Protein AF-A0A925FIH8-F1 (afdb_monomer_lite)

Secondary structure (DSSP, 8-state):
--EEE-TTS-EEEE--SSSS-EEEEE-TTS-EEEEEE-S-SS----EEEEEE-TTSSEEEEEE----STT--PPPEEEEEE--TTSS--

Radius of gyration: 13.53 Å; chains: 1; bounding box: 42×22×32 Å

Structure (mmCIF, N/CA/C/O backbone):
data_AF-A0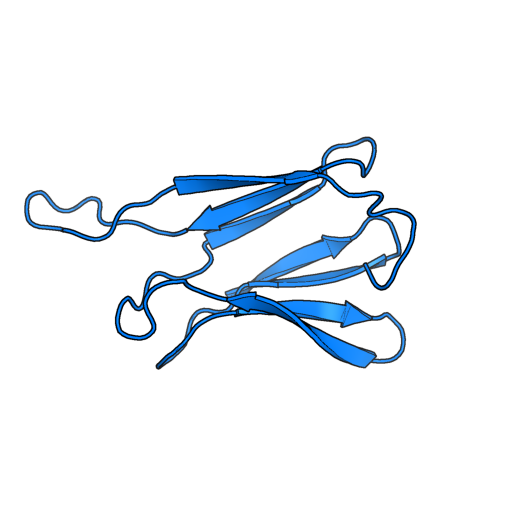A925FIH8-F1
#
_entry.id   AF-A0A925FIH8-F1
#
loop_
_atom_site.group_PDB
_atom_site.id
_atom_site.type_symbol
_atom_site.label_atom_id
_atom_site.label_alt_id
_atom_site.label_comp_id
_atom_site.label_asym_id
_atom_site.label_entity_id
_atom_site.label_seq_id
_atom_site.pdbx_PDB_ins_code
_atom_site.Cartn_x
_atom_site.Cartn_y
_atom_site.Cartn_z
_atom_site.occupancy
_atom_site.B_iso_or_equiv
_atom_site.auth_seq_id
_atom_site.auth_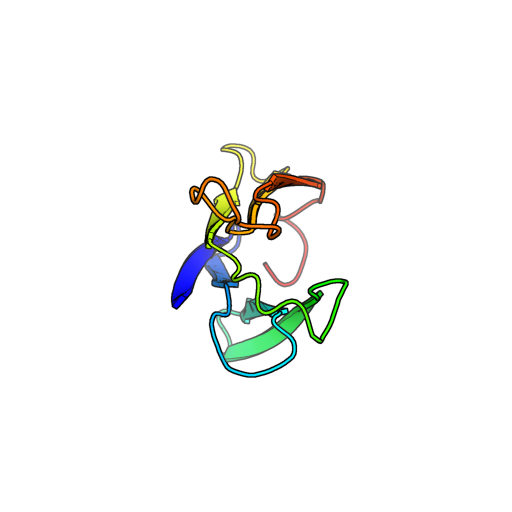comp_id
_atom_site.auth_asym_id
_atom_site.auth_atom_id
_atom_site.pdbx_PDB_model_num
ATOM 1 N N . ASP A 1 1 ? 1.131 -11.189 -1.478 1.00 90.75 1 ASP A N 1
ATOM 2 C CA . ASP A 1 1 ? 2.126 -11.493 -0.442 1.00 90.75 1 ASP A CA 1
ATOM 3 C C . ASP A 1 1 ? 1.705 -10.952 0.926 1.00 90.75 1 ASP A C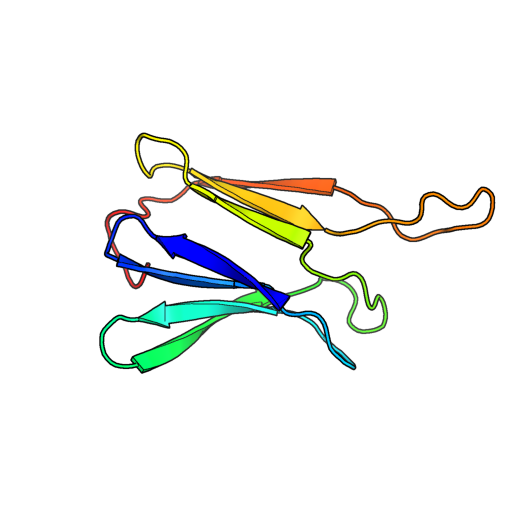 1
ATOM 5 O O . ASP A 1 1 ? 1.245 -11.727 1.762 1.00 90.75 1 ASP A O 1
ATOM 9 N N . ASN A 1 2 ? 1.796 -9.638 1.159 1.00 96.94 2 ASN A N 1
ATOM 10 C CA . ASN A 1 2 ? 1.631 -9.070 2.500 1.00 96.94 2 ASN A CA 1
ATOM 11 C C . ASN A 1 2 ? 0.176 -8.702 2.839 1.00 96.94 2 ASN A C 1
ATOM 13 O O . ASN A 1 2 ? -0.639 -8.431 1.954 1.00 96.94 2 ASN A O 1
ATOM 17 N N . ILE A 1 3 ? -0.129 -8.630 4.139 1.00 97.50 3 ILE A N 1
ATOM 18 C CA . ILE A 1 3 ? -1.437 -8.212 4.659 1.00 97.50 3 ILE A CA 1
ATOM 19 C C . ILE A 1 3 ? -1.302 -7.195 5.796 1.00 97.50 3 ILE A C 1
ATOM 21 O O . ILE A 1 3 ? -0.338 -7.230 6.560 1.00 97.50 3 ILE A O 1
ATOM 25 N N . CYS A 1 4 ? -2.293 -6.316 5.941 1.00 97.56 4 CYS A N 1
ATOM 26 C CA . CYS A 1 4 ? -2.411 -5.378 7.057 1.00 97.56 4 CYS A CA 1
ATOM 27 C C . CYS A 1 4 ? -3.869 -5.290 7.522 1.00 97.56 4 CYS A C 1
ATOM 29 O O . CYS A 1 4 ? -4.776 -5.232 6.697 1.00 97.56 4 CYS A O 1
ATOM 31 N N . VAL A 1 5 ? -4.105 -5.271 8.836 1.00 97.62 5 VAL A N 1
ATOM 32 C CA . VAL A 1 5 ? -5.448 -5.044 9.387 1.00 97.62 5 VAL A CA 1
ATOM 33 C C . VAL A 1 5 ? -5.756 -3.552 9.342 1.00 97.62 5 VAL A C 1
ATOM 35 O O . VAL A 1 5 ? -4.988 -2.731 9.839 1.00 97.62 5 VAL A O 1
ATOM 38 N N . SER A 1 6 ? -6.887 -3.220 8.739 1.00 96.94 6 SER A N 1
ATOM 39 C CA . SER A 1 6 ? -7.413 -1.860 8.658 1.00 96.94 6 SER A CA 1
ATOM 40 C C . SER A 1 6 ? -8.032 -1.387 9.979 1.00 96.94 6 SER A C 1
ATOM 42 O O . SER A 1 6 ? -8.397 -2.225 10.811 1.00 96.94 6 SER A O 1
ATOM 44 N N . PRO A 1 7 ? -8.203 -0.068 10.192 1.00 96.06 7 PRO A N 1
ATOM 45 C CA . PRO A 1 7 ? -8.813 0.466 11.410 1.00 96.06 7 PRO A CA 1
ATOM 46 C C . PRO A 1 7 ? -10.214 -0.092 11.697 1.00 96.06 7 PRO A C 1
ATOM 48 O O . PRO A 1 7 ? -10.607 -0.181 12.861 1.00 96.06 7 PRO A O 1
ATOM 51 N N . ARG A 1 8 ? -10.957 -0.524 10.668 1.00 94.38 8 ARG A N 1
ATOM 52 C CA . ARG A 1 8 ? -12.293 -1.128 10.821 1.00 94.38 8 ARG A CA 1
ATOM 53 C C . ARG A 1 8 ? -12.284 -2.655 10.909 1.00 94.38 8 ARG A C 1
ATOM 55 O O . ARG A 1 8 ? -13.344 -3.271 10.999 1.00 94.38 8 ARG A O 1
ATOM 62 N N . GLY A 1 9 ? -11.111 -3.285 10.884 1.00 95.56 9 GLY A N 1
ATOM 63 C CA . GLY A 1 9 ? -10.960 -4.736 11.003 1.00 95.56 9 GLY A CA 1
ATOM 64 C C . GLY A 1 9 ? -11.111 -5.523 9.696 1.00 95.56 9 GLY A C 1
ATOM 65 O O . GLY A 1 9 ? -11.118 -6.752 9.747 1.00 95.56 9 GLY A O 1
ATOM 66 N N . GLY A 1 10 ? -11.219 -4.854 8.542 1.00 97.31 10 GLY A N 1
ATOM 67 C CA . GLY A 1 10 ? -10.953 -5.460 7.229 1.00 97.31 10 GLY A CA 1
ATOM 68 C C . GLY A 1 10 ? -9.448 -5.628 6.976 1.00 97.31 10 GLY A C 1
ATOM 69 O O . GLY A 1 10 ? -8.630 -5.224 7.806 1.00 97.31 10 GLY A O 1
ATOM 70 N N . LEU A 1 11 ? -9.064 -6.184 5.828 1.00 98.00 11 LEU A N 1
ATOM 71 C CA . LEU A 1 11 ? -7.667 -6.406 5.449 1.00 98.00 11 LEU A CA 1
ATOM 72 C C . LEU A 1 11 ? -7.280 -5.609 4.206 1.00 98.00 11 LEU A C 1
ATOM 74 O O . LEU A 1 11 ? -7.987 -5.618 3.205 1.00 98.00 11 LEU A O 1
ATOM 78 N N . VAL A 1 12 ? -6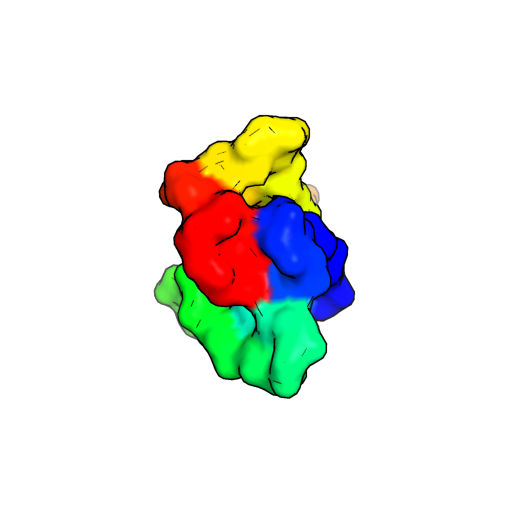.107 -4.992 4.248 1.00 98.12 12 VAL A N 1
ATOM 79 C CA . VAL A 1 12 ? -5.361 -4.583 3.059 1.00 98.12 12 VAL A CA 1
ATOM 80 C C . VAL A 1 12 ? -4.509 -5.764 2.613 1.00 98.12 12 VAL A C 1
ATOM 82 O O . VAL A 1 12 ? -3.770 -6.331 3.417 1.00 98.12 12 VAL A O 1
ATOM 85 N N . LEU A 1 13 ? -4.604 -6.116 1.337 1.00 97.88 13 LEU A N 1
ATOM 86 C CA . LEU A 1 13 ? -3.851 -7.170 0.670 1.00 97.88 13 LEU A CA 1
ATOM 87 C C . LEU A 1 13 ? -2.886 -6.521 -0.324 1.00 97.88 13 LEU A C 1
ATOM 89 O O . LEU A 1 13 ? -3.304 -5.710 -1.150 1.00 97.88 13 LEU A O 1
ATOM 93 N N . CYS A 1 14 ? -1.612 -6.885 -0.247 1.00 96.56 14 CYS A N 1
ATOM 94 C CA . CYS A 1 14 ? -0.567 -6.426 -1.157 1.00 96.56 14 CYS A CA 1
ATOM 95 C C . CYS A 1 14 ? -0.232 -7.564 -2.126 1.00 96.56 14 CYS A C 1
ATOM 97 O O . CYS A 1 14 ? 0.203 -8.631 -1.681 1.00 96.56 14 CYS A O 1
ATOM 99 N N . GLU A 1 15 ? -0.479 -7.386 -3.424 1.00 94.12 15 GLU A N 1
ATOM 100 C CA . GLU A 1 15 ? -0.171 -8.416 -4.420 1.00 94.12 15 GLU A CA 1
ATOM 101 C C . GLU A 1 15 ? 1.314 -8.460 -4.797 1.00 94.12 15 GLU A C 1
ATOM 103 O O . GLU A 1 15 ? 2.007 -7.442 -4.818 1.00 94.12 15 GLU A O 1
ATOM 108 N N . ASP A 1 16 ? 1.752 -9.686 -5.079 1.00 92.06 16 ASP A N 1
ATOM 109 C CA . ASP A 1 16 ? 3.014 -10.040 -5.722 1.00 92.06 16 ASP A CA 1
ATOM 110 C C . ASP A 1 16 ? 2.709 -11.259 -6.603 1.00 92.06 16 ASP A C 1
ATOM 112 O O . ASP A 1 16 ? 2.425 -12.354 -6.107 1.00 92.06 16 ASP A O 1
ATOM 116 N N . GLY A 1 17 ? 2.601 -11.048 -7.907 1.00 86.88 17 GLY A N 1
ATOM 117 C CA . GLY A 1 17 ? 2.148 -12.062 -8.851 1.00 86.88 17 GLY A CA 1
ATOM 118 C C . GLY A 1 17 ? 2.571 -11.751 -10.280 1.00 86.88 17 GLY A C 1
ATOM 119 O O . GLY A 1 17 ? 3.322 -10.820 -10.539 1.00 86.88 17 GLY A O 1
ATOM 120 N N . GLY A 1 18 ? 2.066 -12.510 -11.250 1.00 80.44 18 GLY A N 1
ATOM 121 C CA . GLY A 1 18 ? 2.277 -12.191 -12.664 1.00 80.44 18 GLY A CA 1
ATOM 122 C C . GLY A 1 18 ? 1.305 -11.117 -13.162 1.00 80.44 18 GLY A C 1
ATOM 123 O O . GLY A 1 18 ? 0.103 -11.224 -12.927 1.00 80.44 18 GLY A O 1
ATOM 124 N N . GLY A 1 19 ? 1.804 -10.134 -13.915 1.00 84.62 19 GLY A N 1
ATOM 125 C CA . GLY A 1 19 ? 0.990 -9.087 -14.544 1.00 84.62 19 GLY A CA 1
ATOM 126 C C . GLY A 1 19 ? 0.777 -7.856 -13.660 1.00 84.62 19 GLY A C 1
ATOM 127 O O . GLY A 1 19 ? 1.602 -7.536 -12.809 1.00 84.62 19 GLY A O 1
ATOM 128 N N . THR A 1 20 ? -0.329 -7.140 -13.885 1.00 87.56 20 THR A N 1
ATOM 129 C CA . THR A 1 20 ? -0.649 -5.917 -13.134 1.00 87.56 20 THR A CA 1
ATOM 130 C C . THR A 1 20 ? -0.954 -6.231 -11.671 1.00 87.56 20 THR A C 1
ATOM 132 O O . THR A 1 20 ? -1.887 -6.980 -11.391 1.00 87.56 20 THR A O 1
ATOM 135 N N . GLN A 1 21 ? -0.223 -5.588 -10.760 1.00 89.69 21 GLN A N 1
ATOM 136 C CA . GLN A 1 21 ? -0.425 -5.710 -9.316 1.00 89.69 21 GLN A CA 1
ATOM 137 C C . GLN A 1 21 ? -1.458 -4.716 -8.787 1.00 89.69 21 GLN A C 1
ATOM 139 O O . GLN A 1 21 ? -1.538 -3.566 -9.249 1.00 89.69 21 GLN A O 1
ATOM 144 N N . PHE A 1 22 ? -2.176 -5.127 -7.743 1.00 93.31 22 PHE A N 1
ATOM 145 C CA . PHE A 1 22 ? -3.100 -4.279 -6.998 1.00 93.31 22 PHE A CA 1
ATOM 146 C C . PHE A 1 22 ? -2.822 -4.304 -5.491 1.00 93.31 22 PHE A C 1
ATOM 148 O O . PHE A 1 22 ? -2.376 -5.306 -4.930 1.00 93.31 22 PHE A O 1
ATOM 155 N N . MET A 1 23 ? -3.162 -3.207 -4.811 1.00 95.06 23 MET A N 1
ATOM 156 C CA . MET A 1 23 ? -3.562 -3.305 -3.410 1.00 95.06 23 MET A CA 1
ATOM 157 C C . MET A 1 23 ? -5.073 -3.468 -3.359 1.00 95.06 23 MET A C 1
ATOM 159 O O . MET A 1 23 ? -5.819 -2.676 -3.954 1.00 95.06 23 MET A O 1
ATOM 163 N N . ARG A 1 24 ? -5.509 -4.496 -2.635 1.00 97.19 24 ARG A N 1
ATOM 164 C CA . ARG A 1 24 ? -6.921 -4.855 -2.518 1.00 97.19 24 ARG A CA 1
ATOM 165 C C . ARG A 1 24 ? -7.402 -4.756 -1.087 1.00 97.19 24 ARG A C 1
ATOM 167 O O . ARG A 1 24 ? -6.662 -5.055 -0.155 1.00 97.19 24 ARG A O 1
ATOM 174 N N . GLY A 1 25 ? -8.641 -4.331 -0.907 1.00 97.62 25 GLY A N 1
ATOM 175 C CA . GLY A 1 25 ? -9.344 -4.427 0.359 1.00 97.62 25 GLY A CA 1
ATOM 176 C C . GLY A 1 25 ? -10.120 -5.731 0.422 1.00 97.62 25 GLY A C 1
ATOM 177 O O . GLY A 1 25 ? -10.715 -6.130 -0.574 1.00 97.62 25 GLY A O 1
ATOM 178 N N . LEU A 1 26 ? -10.127 -6.374 1.584 1.00 98.25 26 LEU A N 1
ATOM 179 C CA . LEU A 1 26 ? -11.009 -7.481 1.931 1.00 98.25 26 LEU A CA 1
ATOM 180 C C . LEU A 1 26 ? -11.819 -7.077 3.161 1.00 98.25 26 LEU A C 1
ATOM 182 O O . LEU A 1 26 ? -11.274 -6.870 4.246 1.00 98.25 26 LEU A O 1
ATOM 186 N N . THR A 1 27 ? -13.124 -6.944 2.989 1.00 97.06 27 THR A N 1
ATOM 187 C CA . THR A 1 27 ? -14.037 -6.577 4.071 1.00 97.06 27 THR A CA 1
ATOM 188 C C . THR A 1 27 ? -14.298 -7.763 5.007 1.00 97.06 27 THR A C 1
ATOM 190 O O . THR A 1 27 ? -14.043 -8.921 4.669 1.00 97.06 27 THR A O 1
ATOM 193 N N . GLN A 1 28 ? -14.844 -7.493 6.197 1.00 95.75 28 GLN A N 1
ATOM 194 C CA . GLN A 1 28 ? -15.174 -8.541 7.177 1.00 95.75 28 GLN A CA 1
ATOM 195 C C . GLN A 1 28 ? -16.261 -9.516 6.691 1.00 95.75 28 GLN A C 1
ATOM 197 O O . GLN A 1 28 ? -16.311 -10.654 7.151 1.00 95.75 28 GLN A O 1
ATOM 202 N N . ASP A 1 29 ? -17.115 -9.088 5.760 1.00 96.44 29 ASP A N 1
ATOM 203 C CA . ASP A 1 29 ? -18.132 -9.906 5.091 1.00 96.44 29 ASP A CA 1
ATOM 204 C C . ASP A 1 29 ? -17.617 -10.610 3.821 1.00 96.44 29 ASP A C 1
ATOM 206 O O . ASP A 1 29 ? -18.376 -11.308 3.152 1.00 96.44 29 ASP A O 1
ATOM 210 N N . GLY A 1 30 ? -16.319 -10.497 3.514 1.00 97.06 30 GLY A N 1
ATOM 211 C CA . GLY A 1 30 ? -15.660 -11.282 2.469 1.00 97.06 30 GLY A CA 1
ATOM 212 C C . GLY A 1 30 ? -15.637 -10.642 1.079 1.00 97.06 30 GLY A C 1
ATOM 213 O O . GLY A 1 30 ? -15.293 -11.318 0.110 1.00 97.06 30 GLY A O 1
ATOM 214 N N . TYR A 1 31 ? -15.992 -9.363 0.951 1.00 97.81 31 TYR A N 1
ATOM 215 C CA . TYR A 1 31 ? -15.950 -8.644 -0.320 1.00 97.81 31 TYR A CA 1
ATOM 216 C C . TYR A 1 31 ? -14.534 -8.139 -0.624 1.00 97.81 31 TYR A C 1
ATOM 218 O O . TYR A 1 31 ? -13.901 -7.508 0.222 1.00 97.81 31 TYR A O 1
ATOM 226 N N . ILE A 1 32 ? -14.054 -8.398 -1.846 1.00 97.94 32 ILE A N 1
ATOM 227 C CA . ILE A 1 32 ? -12.744 -7.948 -2.334 1.00 97.94 32 ILE A CA 1
ATOM 228 C C . ILE A 1 32 ? -12.923 -6.791 -3.316 1.00 97.94 32 ILE A C 1
ATOM 230 O O . ILE A 1 32 ? -13.766 -6.864 -4.211 1.00 97.94 32 ILE A O 1
ATOM 234 N N . PHE A 1 33 ? -12.106 -5.747 -3.184 1.00 97.19 33 PHE A N 1
ATOM 235 C CA . PHE A 1 33 ? -12.083 -4.617 -4.115 1.00 97.19 33 PHE A CA 1
ATOM 236 C C . PHE A 1 33 ? -10.682 -4.039 -4.303 1.00 97.19 33 PHE A C 1
ATOM 238 O O . PHE A 1 33 ? -9.855 -4.089 -3.398 1.00 97.19 33 PHE A O 1
ATOM 245 N N . ASP A 1 34 ? -10.445 -3.427 -5.459 1.00 96.12 34 ASP A N 1
ATOM 246 C CA . ASP A 1 34 ? -9.156 -2.829 -5.810 1.00 96.12 34 ASP A CA 1
ATOM 247 C C . ASP A 1 34 ? -9.168 -1.337 -5.477 1.00 96.12 34 ASP A C 1
ATOM 249 O O . ASP A 1 34 ? -10.139 -0.642 -5.787 1.00 96.12 34 ASP A O 1
ATOM 253 N N . PHE A 1 35 ? -8.101 -0.828 -4.859 1.00 94.56 35 PHE A N 1
ATOM 254 C CA . PHE A 1 35 ? -8.011 0.600 -4.521 1.00 94.56 35 PHE A CA 1
ATOM 255 C C . PHE A 1 35 ? -6.651 1.242 -4.827 1.00 94.56 35 PHE A C 1
ATOM 257 O O . PHE A 1 35 ? -6.569 2.465 -4.918 1.00 94.56 35 PHE A O 1
ATOM 264 N N . VAL A 1 36 ? -5.605 0.444 -5.064 1.00 93.81 36 VAL A N 1
ATOM 265 C CA . VAL A 1 36 ? -4.361 0.897 -5.708 1.00 93.81 36 VAL A CA 1
ATOM 266 C C . VAL A 1 36 ? -4.038 -0.060 -6.843 1.00 93.81 36 VAL A C 1
ATOM 268 O O . VAL A 1 36 ? -4.178 -1.271 -6.694 1.00 93.81 36 VAL A O 1
ATOM 271 N N . ARG A 1 37 ? -3.587 0.485 -7.971 1.00 92.06 37 ARG A N 1
ATOM 272 C CA . ARG A 1 37 ? -3.079 -0.268 -9.117 1.00 92.06 37 ARG A CA 1
ATOM 273 C C . ARG A 1 37 ? -1.659 0.202 -9.412 1.00 92.06 37 ARG A C 1
ATOM 275 O O . ARG A 1 37 ? -1.427 1.413 -9.431 1.00 92.06 37 ARG A O 1
ATOM 282 N N . ALA A 1 38 ? -0.739 -0.725 -9.664 1.00 87.06 38 ALA A N 1
ATOM 283 C CA . ALA A 1 38 ? 0.594 -0.382 -10.156 1.00 87.06 38 ALA A CA 1
ATOM 284 C C . ALA A 1 38 ? 0.486 0.429 -11.463 1.00 87.06 38 ALA A C 1
ATOM 286 O O . ALA A 1 38 ? -0.311 0.105 -12.348 1.00 87.06 38 ALA A O 1
ATOM 287 N N . ALA A 1 39 ? 1.236 1.530 -11.554 1.00 80.00 39 ALA A N 1
ATOM 288 C CA . ALA A 1 39 ? 1.092 2.492 -12.647 1.00 80.00 39 ALA A CA 1
ATOM 289 C C . ALA A 1 39 ? 1.542 1.918 -13.997 1.00 80.00 39 ALA A C 1
ATOM 291 O O . ALA A 1 39 ? 0.904 2.178 -15.019 1.00 80.00 39 ALA A O 1
ATOM 292 N N . ASP A 1 40 ? 2.614 1.133 -13.983 1.00 76.62 40 ASP A N 1
ATOM 293 C CA . ASP A 1 40 ? 3.125 0.437 -15.151 1.00 76.62 40 ASP A CA 1
ATOM 294 C C . ASP A 1 40 ? 2.723 -1.049 -15.051 1.00 76.62 40 ASP A C 1
ATOM 296 O O . ASP A 1 40 ? 3.082 -1.717 -14.083 1.00 76.62 40 ASP A O 1
ATOM 300 N N . PRO A 1 41 ? 1.905 -1.562 -15.988 1.00 65.00 41 PRO A N 1
ATOM 301 C CA . PRO A 1 41 ? 1.460 -2.952 -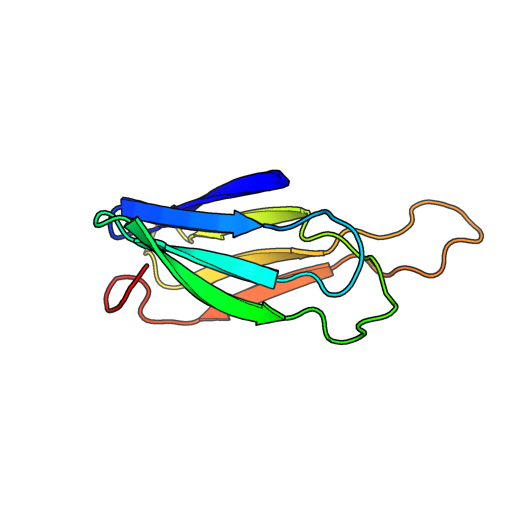15.979 1.00 65.00 41 PRO A CA 1
ATOM 302 C C . PRO A 1 41 ? 2.564 -3.956 -16.341 1.00 65.00 41 PRO A C 1
ATOM 304 O O . PRO A 1 41 ? 2.375 -5.141 -16.060 1.00 65.00 41 PRO A O 1
ATOM 307 N N . ASP A 1 42 ? 3.657 -3.498 -16.960 1.00 64.25 42 ASP A N 1
ATOM 308 C CA . ASP A 1 42 ? 4.838 -4.303 -17.295 1.00 64.25 42 ASP A CA 1
ATOM 309 C C . ASP A 1 42 ? 5.923 -4.199 -16.209 1.00 64.25 42 ASP A C 1
ATOM 311 O O . ASP A 1 42 ? 6.846 -5.017 -16.165 1.00 64.25 42 ASP A O 1
ATOM 315 N N . ASP A 1 43 ? 5.795 -3.225 -15.303 1.00 65.75 43 ASP A N 1
ATOM 316 C CA . ASP A 1 43 ? 6.615 -3.115 -14.105 1.00 65.75 43 ASP A CA 1
ATOM 317 C C . ASP A 1 43 ? 6.040 -4.034 -13.020 1.00 65.75 43 ASP A C 1
ATOM 319 O O . ASP A 1 43 ? 5.085 -3.708 -12.310 1.00 65.75 43 ASP A O 1
ATOM 323 N N . ALA A 1 44 ? 6.632 -5.223 -12.905 1.00 60.47 44 ALA A N 1
ATOM 324 C CA . ALA A 1 44 ? 6.287 -6.246 -11.919 1.00 60.47 44 ALA A CA 1
ATOM 325 C C . ALA A 1 44 ? 6.691 -5.864 -10.481 1.00 60.47 44 ALA A C 1
ATOM 327 O O . ALA A 1 44 ? 6.922 -6.738 -9.648 1.00 60.47 44 ALA A O 1
ATOM 328 N N . THR A 1 45 ? 6.813 -4.572 -10.182 1.00 75.19 45 THR A N 1
ATOM 329 C CA . THR A 1 45 ? 7.151 -4.102 -8.847 1.00 75.19 45 THR A CA 1
ATOM 330 C C . THR A 1 45 ? 6.053 -4.515 -7.855 1.00 75.19 45 THR A C 1
ATOM 332 O O . THR A 1 45 ? 4.920 -4.032 -7.923 1.00 75.19 45 THR A O 1
ATOM 335 N N . GLU A 1 46 ? 6.393 -5.408 -6.922 1.00 87.06 46 GLU A N 1
ATOM 336 C CA . GLU A 1 46 ? 5.481 -5.880 -5.874 1.00 87.06 46 GLU A CA 1
ATOM 337 C C . GLU A 1 46 ? 5.107 -4.763 -4.885 1.00 87.06 46 GLU A C 1
ATOM 339 O O . GLU A 1 46 ? 5.885 -3.834 -4.607 1.00 87.06 46 GLU A O 1
ATOM 344 N N . PHE A 1 47 ? 3.922 -4.889 -4.283 1.00 93.56 47 PHE A N 1
ATOM 345 C CA . PHE A 1 47 ? 3.576 -4.103 -3.103 1.00 93.56 47 PHE A CA 1
ATOM 346 C C . PHE A 1 47 ? 4.190 -4.757 -1.860 1.00 93.56 47 PHE A C 1
ATOM 348 O O . PHE A 1 47 ? 3.718 -5.784 -1.378 1.00 93.56 47 PHE A O 1
ATOM 355 N N . ALA A 1 48 ? 5.226 -4.124 -1.313 1.00 93.94 48 ALA A N 1
ATOM 356 C CA . ALA A 1 48 ? 6.057 -4.646 -0.227 1.00 93.94 48 ALA A CA 1
ATOM 357 C C . ALA A 1 48 ? 5.582 -4.163 1.158 1.00 93.94 48 ALA A C 1
ATOM 359 O O . ALA A 1 48 ? 6.328 -3.576 1.953 1.00 93.94 48 ALA A O 1
ATOM 360 N N . GLY A 1 49 ? 4.301 -4.389 1.435 1.00 96.25 49 GLY A N 1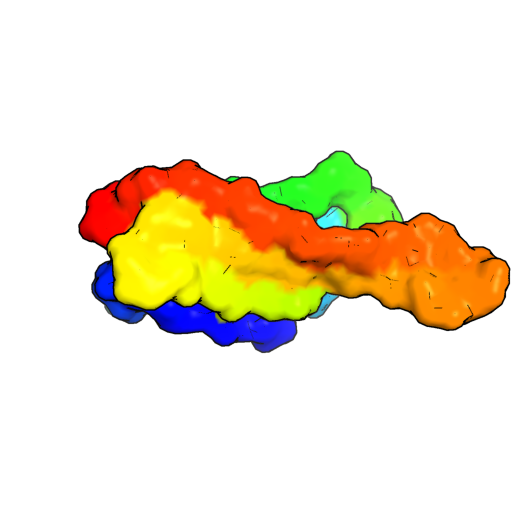
ATOM 361 C CA . GLY A 1 49 ? 3.704 -4.198 2.751 1.00 96.25 49 GLY A CA 1
ATOM 362 C C . GLY A 1 49 ? 3.063 -2.834 2.973 1.00 96.25 49 GLY A C 1
ATOM 363 O O . GLY A 1 49 ? 3.315 -1.856 2.266 1.00 96.25 49 GLY A O 1
ATOM 364 N N . ALA A 1 50 ? 2.205 -2.795 3.992 1.00 97.69 50 ALA A N 1
ATOM 365 C CA . ALA A 1 50 ? 1.419 -1.628 4.352 1.00 97.69 50 ALA A CA 1
ATOM 366 C C . ALA A 1 50 ? 1.182 -1.539 5.864 1.00 97.69 50 ALA A C 1
ATOM 368 O O . ALA A 1 50 ? 1.202 -2.551 6.569 1.00 97.69 50 ALA A O 1
ATOM 369 N N . CYS A 1 51 ? 0.928 -0.330 6.359 1.00 98.12 51 CYS A N 1
ATOM 370 C CA . CYS A 1 51 ? 0.495 -0.084 7.729 1.00 98.12 51 CYS A CA 1
ATOM 371 C C . CYS A 1 51 ? -0.369 1.174 7.829 1.00 98.12 51 CYS A C 1
ATOM 373 O O . CYS A 1 51 ? -0.237 2.103 7.035 1.00 98.12 51 CYS A O 1
ATOM 375 N N . PHE A 1 52 ? -1.238 1.219 8.834 1.00 98.00 52 PHE A N 1
ATOM 376 C CA . PHE A 1 52 ? -1.993 2.423 9.162 1.00 98.00 52 PHE A CA 1
ATOM 377 C C . PHE A 1 52 ? -1.266 3.244 10.227 1.00 98.00 52 PHE A C 1
ATOM 379 O O . PHE A 1 52 ? -0.603 2.694 11.112 1.00 98.00 52 PHE A O 1
ATOM 386 N N . SER A 1 53 ? -1.405 4.568 10.158 1.00 97.19 53 SER A N 1
ATOM 387 C CA . SER A 1 53 ? -1.043 5.449 11.264 1.00 97.19 53 SER A CA 1
ATOM 388 C C . SER A 1 53 ? -1.853 5.091 12.521 1.00 97.19 53 SER A C 1
ATOM 390 O O . SER A 1 53 ? -2.974 4.591 12.406 1.00 97.19 53 SER A O 1
ATOM 392 N N . PRO A 1 54 ? -1.336 5.361 13.736 1.00 94.88 54 PRO A N 1
ATOM 393 C CA . PRO A 1 54 ? -2.039 5.021 14.978 1.00 94.88 54 PRO A CA 1
ATOM 394 C C . PRO A 1 54 ? -3.424 5.665 15.127 1.00 94.88 54 PRO A C 1
ATOM 396 O O . PRO A 1 54 ? -4.272 5.130 15.832 1.00 94.88 54 PRO A O 1
ATOM 399 N N . ASP A 1 55 ? -3.642 6.811 14.480 1.00 94.25 55 ASP A N 1
ATOM 400 C CA . ASP A 1 55 ? -4.920 7.527 14.447 1.00 94.25 55 ASP A CA 1
ATOM 401 C C . ASP A 1 55 ? -5.859 7.057 13.319 1.00 94.25 55 ASP A C 1
ATOM 403 O O . ASP A 1 55 ? -6.957 7.585 13.187 1.00 94.25 55 ASP A O 1
ATOM 407 N N . GLY A 1 56 ? -5.441 6.100 12.483 1.00 94.00 56 GLY A N 1
ATOM 408 C CA . GLY A 1 56 ? -6.217 5.613 11.341 1.00 94.00 56 GLY A CA 1
ATOM 409 C C . GLY A 1 56 ? -6.374 6.621 10.196 1.00 94.00 56 GLY A C 1
ATOM 410 O O . GLY A 1 56 ? -7.089 6.350 9.237 1.00 94.00 56 GLY A O 1
ATOM 411 N N . GLY A 1 57 ? -5.721 7.785 10.242 1.00 95.75 57 GLY A N 1
ATOM 412 C CA . GLY A 1 57 ? -5.875 8.825 9.218 1.00 95.75 57 GLY A CA 1
ATOM 413 C C . GLY A 1 57 ? -5.094 8.565 7.927 1.00 95.75 57 GLY A C 1
ATOM 414 O O . GLY A 1 57 ? -5.433 9.111 6.874 1.00 95.75 57 GLY A O 1
ATOM 415 N N . THR A 1 58 ? -4.054 7.729 7.983 1.00 97.62 58 THR A N 1
ATOM 416 C CA . THR A 1 58 ? -3.115 7.513 6.875 1.00 97.62 58 THR A CA 1
ATOM 417 C C . THR A 1 58 ? -2.803 6.034 6.692 1.00 97.62 58 THR A C 1
ATOM 419 O O . THR A 1 58 ? -2.460 5.345 7.649 1.00 97.62 58 THR A O 1
ATOM 422 N N . LEU A 1 59 ? -2.853 5.566 5.448 1.00 97.88 59 LEU A N 1
ATOM 423 C CA . LEU A 1 59 ? -2.266 4.301 5.023 1.00 97.88 59 LEU A CA 1
ATOM 424 C C . LEU A 1 59 ? -0.887 4.586 4.427 1.00 97.88 59 LEU A C 1
ATOM 426 O O . LEU A 1 59 ? -0.774 5.374 3.488 1.00 97.88 59 LEU A O 1
ATOM 430 N N . PHE A 1 60 ? 0.142 3.926 4.942 1.00 98.25 60 PHE A N 1
ATOM 431 C CA . PHE A 1 60 ? 1.461 3.866 4.325 1.00 98.25 60 PHE A CA 1
ATOM 432 C C . PHE A 1 60 ? 1.626 2.530 3.615 1.00 98.25 60 PHE A C 1
ATOM 434 O O . PHE A 1 60 ? 1.227 1.497 4.152 1.00 98.25 60 PHE A O 1
ATOM 441 N N . PHE A 1 61 ? 2.240 2.531 2.438 1.00 96.88 61 PHE A N 1
ATOM 442 C CA . PHE A 1 61 ? 2.609 1.299 1.745 1.00 96.88 61 PHE A CA 1
ATOM 443 C C . PHE A 1 61 ? 3.910 1.471 0.973 1.00 96.88 61 PHE A C 1
ATOM 445 O O . PHE A 1 61 ? 4.311 2.597 0.661 1.00 96.88 61 PHE A O 1
ATOM 452 N N . ASN A 1 62 ? 4.560 0.351 0.666 1.00 95.19 62 ASN A N 1
ATOM 453 C CA . ASN A 1 62 ? 5.809 0.346 -0.080 1.00 95.19 62 ASN A CA 1
ATOM 454 C C . ASN A 1 62 ? 5.653 -0.329 -1.439 1.00 95.19 62 ASN A C 1
ATOM 456 O O . ASN A 1 62 ? 4.897 -1.286 -1.591 1.00 95.19 62 ASN A O 1
ATOM 460 N N . THR A 1 63 ? 6.437 0.135 -2.402 1.00 92.50 63 THR A N 1
ATOM 461 C CA . THR A 1 63 ? 6.782 -0.632 -3.598 1.00 92.50 63 THR A CA 1
ATOM 462 C C . THR A 1 63 ? 8.196 -1.169 -3.430 1.00 92.50 63 THR A C 1
ATOM 464 O O . THR A 1 63 ? 9.077 -0.458 -2.925 1.00 92.50 63 THR A O 1
ATOM 467 N N . GLN A 1 64 ? 8.429 -2.422 -3.817 1.00 90.25 64 GLN A N 1
ATOM 468 C CA . GLN A 1 64 ? 9.786 -2.967 -3.848 1.00 90.25 64 GLN A CA 1
ATOM 469 C C . GLN A 1 64 ? 10.628 -2.219 -4.892 1.00 90.25 64 GLN A C 1
ATOM 471 O O . GLN A 1 64 ? 10.124 -1.522 -5.764 1.00 90.25 64 GLN A O 1
ATOM 476 N N . GLY A 1 65 ? 11.943 -2.310 -4.784 1.00 88.75 65 GLY A N 1
ATOM 477 C CA . GLY A 1 65 ? 12.838 -1.806 -5.808 1.00 88.75 65 GLY A CA 1
ATOM 478 C C . GLY A 1 65 ? 14.112 -2.610 -5.861 1.00 88.75 65 GLY A C 1
ATOM 479 O O . GLY A 1 65 ? 14.426 -3.388 -4.955 1.00 88.75 65 GLY A O 1
ATOM 480 N N . SER A 1 66 ? 14.886 -2.365 -6.906 1.00 88.62 66 SER A N 1
ATOM 481 C CA . SER A 1 66 ? 16.147 -3.051 -7.093 1.00 88.62 66 SER A CA 1
ATOM 482 C C . SER A 1 66 ? 17.225 -2.491 -6.173 1.00 88.62 66 SER A C 1
ATOM 484 O O . SER A 1 66 ? 17.457 -1.284 -6.110 1.00 88.62 66 SER A O 1
ATOM 486 N N . THR A 1 67 ? 17.958 -3.382 -5.507 1.00 89.06 67 THR A N 1
ATOM 487 C CA . THR A 1 67 ? 19.208 -3.042 -4.801 1.00 89.06 67 THR A CA 1
ATOM 488 C C . THR A 1 67 ? 20.450 -3.320 -5.656 1.00 89.06 67 THR A C 1
ATOM 490 O O . THR A 1 67 ? 21.572 -2.984 -5.269 1.00 89.06 67 THR A O 1
ATOM 493 N N . SER A 1 68 ? 20.265 -3.923 -6.836 1.00 91.62 68 SER A N 1
ATOM 494 C CA . SER A 1 68 ? 21.336 -4.205 -7.790 1.00 91.62 68 SER A CA 1
ATOM 495 C C . SER A 1 68 ? 21.886 -2.920 -8.401 1.00 91.62 68 SER A C 1
ATOM 497 O O . SER A 1 68 ? 21.143 -2.012 -8.763 1.00 91.62 68 SER A O 1
ATOM 499 N N . ARG A 1 69 ? 23.205 -2.882 -8.633 1.00 88.06 69 ARG A N 1
ATOM 500 C CA . ARG A 1 69 ? 23.880 -1.769 -9.322 1.00 88.06 69 ARG A CA 1
ATOM 501 C C . ARG A 1 69 ? 23.323 -1.496 -10.727 1.00 88.06 69 ARG A C 1
ATOM 503 O O . ARG A 1 69 ? 23.447 -0.375 -11.209 1.00 88.06 69 ARG A O 1
ATOM 510 N N . LEU A 1 70 ? 22.787 -2.519 -11.391 1.00 90.94 70 LEU A N 1
ATOM 511 C CA . LEU A 1 70 ? 22.203 -2.416 -12.734 1.00 90.94 70 LEU A CA 1
ATOM 512 C C . LEU A 1 70 ? 20.670 -2.429 -12.715 1.00 90.94 70 LEU A C 1
ATOM 514 O O . LEU A 1 70 ? 20.054 -2.413 -13.775 1.00 90.94 70 LEU A O 1
ATOM 518 N N . GLY A 1 71 ? 20.070 -2.501 -11.530 1.00 86.06 71 GLY A N 1
ATOM 519 C CA . GLY A 1 71 ? 18.630 -2.544 -11.369 1.00 86.06 71 GLY A CA 1
ATOM 520 C C . GLY A 1 71 ? 17.973 -1.208 -11.690 1.00 86.06 71 GLY A C 1
ATOM 521 O O . GLY A 1 71 ? 18.524 -0.147 -11.385 1.00 86.06 71 GLY A O 1
ATOM 522 N N . THR A 1 72 ? 16.797 -1.262 -12.306 1.00 84.81 72 THR A N 1
ATOM 523 C CA . THR A 1 72 ? 16.043 -0.070 -12.719 1.00 84.81 72 THR A CA 1
ATOM 524 C C . THR A 1 72 ? 14.756 0.137 -11.929 1.00 84.81 72 THR A C 1
ATOM 526 O O . THR A 1 72 ? 14.258 1.264 -11.921 1.00 84.81 72 THR A O 1
ATOM 529 N N . GLU A 1 73 ? 14.239 -0.894 -11.247 1.00 84.31 73 GLU A N 1
ATOM 530 C CA . GLU A 1 73 ? 13.021 -0.782 -10.435 1.00 84.31 73 GLU A CA 1
ATOM 531 C C . GLU A 1 73 ? 13.255 0.159 -9.250 1.00 84.31 73 GLU A C 1
ATOM 533 O O . GLU A 1 73 ? 14.238 0.031 -8.508 1.00 84.31 73 GLU A O 1
ATOM 538 N N . ARG A 1 74 ? 12.346 1.116 -9.056 1.00 84.00 74 ARG A N 1
ATOM 539 C CA . ARG A 1 74 ? 12.438 2.098 -7.974 1.00 84.00 74 ARG A CA 1
ATOM 540 C C . ARG A 1 74 ? 11.521 1.703 -6.828 1.00 84.00 74 ARG A C 1
ATOM 542 O O . ARG A 1 74 ? 10.304 1.718 -6.967 1.00 84.00 74 ARG A O 1
ATOM 549 N N . GLY A 1 75 ? 12.127 1.464 -5.671 1.00 88.25 75 GLY A N 1
ATOM 550 C CA . GLY A 1 75 ? 11.390 1.322 -4.424 1.00 88.25 75 GLY A CA 1
ATOM 551 C C . GLY A 1 75 ? 10.925 2.680 -3.914 1.00 88.25 75 GLY A C 1
ATOM 552 O O . GLY A 1 75 ? 11.573 3.706 -4.152 1.00 88.25 75 GLY A O 1
ATOM 553 N N . GLY A 1 76 ? 9.813 2.690 -3.194 1.00 90.69 76 GLY A N 1
ATOM 554 C CA . GLY A 1 76 ? 9.243 3.910 -2.642 1.00 90.69 76 GLY A CA 1
ATOM 555 C C . GLY A 1 76 ? 8.303 3.630 -1.484 1.00 90.69 76 GLY A C 1
ATOM 556 O O . GLY A 1 76 ? 7.728 2.551 -1.392 1.00 90.69 76 GLY A O 1
ATOM 557 N N . THR A 1 77 ? 8.140 4.628 -0.617 1.00 95.38 77 THR A N 1
ATOM 558 C CA . THR A 1 77 ? 7.104 4.647 0.418 1.00 95.38 77 THR A CA 1
ATOM 559 C C . THR A 1 77 ? 6.097 5.725 0.063 1.00 95.38 77 THR A C 1
ATOM 561 O O . THR A 1 77 ? 6.461 6.874 -0.195 1.00 95.38 77 THR A O 1
ATOM 564 N N . PHE A 1 78 ? 4.828 5.348 0.068 1.00 95.31 78 PHE A N 1
ATOM 565 C CA . PHE A 1 78 ? 3.706 6.204 -0.279 1.00 95.31 78 PHE A CA 1
ATOM 566 C C . PHE A 1 78 ? 2.796 6.378 0.929 1.00 95.31 78 PHE A C 1
ATOM 568 O O . PHE A 1 78 ? 2.737 5.517 1.806 1.00 95.31 78 PHE A O 1
ATOM 575 N N . ALA A 1 79 ? 2.074 7.494 0.952 1.00 97.56 79 ALA A N 1
ATOM 576 C CA . ALA A 1 79 ? 1.060 7.789 1.951 1.00 97.56 79 ALA A CA 1
ATOM 577 C C . ALA A 1 79 ? -0.260 8.122 1.251 1.00 97.56 79 ALA A C 1
ATOM 579 O O . ALA A 1 79 ? -0.288 8.918 0.309 1.00 97.56 79 ALA A O 1
ATOM 580 N N . ILE A 1 80 ? -1.347 7.512 1.719 1.00 96.25 80 ILE A N 1
ATOM 581 C CA . ILE A 1 80 ? -2.712 7.809 1.292 1.00 96.25 80 ILE A CA 1
ATOM 582 C C . ILE A 1 80 ? -3.493 8.275 2.518 1.00 96.25 80 ILE A C 1
ATOM 584 O O . ILE A 1 80 ? -3.742 7.515 3.457 1.00 96.25 80 ILE A O 1
ATOM 588 N N . TRP A 1 81 ? -3.896 9.539 2.490 1.00 95.62 81 TRP A N 1
ATOM 589 C CA . TRP A 1 81 ? -4.764 10.133 3.499 1.00 95.62 81 TRP A CA 1
ATOM 590 C C . TRP A 1 81 ? -6.215 9.766 3.215 1.00 95.62 81 TRP A C 1
ATOM 592 O O . TRP A 1 81 ? -6.667 9.843 2.071 1.00 95.62 81 TRP A O 1
ATOM 602 N N . GLY A 1 82 ? -6.938 9.382 4.259 1.00 86.56 82 GLY A N 1
ATOM 603 C CA . GLY A 1 82 ? -8.354 9.045 4.178 1.00 86.56 82 GLY A CA 1
ATOM 604 C C . GLY A 1 82 ? -9.182 9.808 5.203 1.00 86.56 82 GLY A C 1
ATOM 605 O O . GLY A 1 82 ? -8.715 10.740 5.858 1.00 86.56 82 GLY A O 1
ATOM 606 N N . PRO A 1 83 ? -10.422 9.353 5.377 1.00 88.75 83 PRO A N 1
ATOM 607 C CA . PRO A 1 83 ? -10.817 8.877 6.693 1.00 88.75 83 PRO A CA 1
ATOM 608 C C . PRO A 1 83 ? -10.956 7.347 6.656 1.00 88.75 83 PRO A C 1
ATOM 610 O O . PRO A 1 83 ? -12.035 6.843 6.367 1.00 88.75 83 PRO A O 1
ATOM 613 N N . TRP A 1 84 ? -9.887 6.595 6.955 1.00 94.06 84 TRP A N 1
ATOM 614 C CA . TRP A 1 84 ? -9.899 5.114 6.926 1.00 94.06 84 TRP A CA 1
ATOM 615 C C . TRP A 1 84 ? -10.666 4.470 8.089 1.00 94.06 84 TRP A C 1
ATOM 617 O O . TRP A 1 84 ? -10.703 3.261 8.241 1.00 94.06 84 TRP A O 1
ATOM 627 N N . GLU A 1 85 ? -11.283 5.274 8.943 1.00 90.44 85 GLU A N 1
ATOM 628 C CA . GLU A 1 85 ? -12.301 4.821 9.893 1.00 90.44 85 GLU A CA 1
ATOM 629 C C . GLU A 1 85 ? -13.714 4.807 9.272 1.00 90.44 85 GLU A C 1
ATOM 631 O O . GLU A 1 85 ? -14.643 4.210 9.822 1.00 90.44 85 GLU A O 1
ATOM 636 N N . ASN A 1 86 ? -13.873 5.414 8.089 1.00 88.31 86 ASN A N 1
ATOM 637 C CA . ASN A 1 86 ? -15.133 5.583 7.375 1.00 88.31 86 ASN A CA 1
ATOM 638 C C . ASN A 1 86 ? -15.040 4.966 5.972 1.00 88.31 86 ASN A C 1
ATOM 640 O O . ASN A 1 86 ? -14.553 5.594 5.035 1.00 88.31 86 ASN A O 1
ATOM 644 N N . GLY A 1 87 ? -15.562 3.755 5.787 1.00 85.81 87 GLY A N 1
ATOM 645 C CA . GLY A 1 87 ? -15.567 3.118 4.469 1.00 85.81 87 GLY A CA 1
ATOM 646 C C . GLY A 1 87 ? -15.446 1.609 4.544 1.00 85.81 87 GLY A C 1
ATOM 647 O O . GLY A 1 87 ? -15.924 0.998 5.492 1.00 85.81 87 GLY A O 1
ATOM 648 N N . ALA A 1 88 ? -14.849 1.001 3.523 1.00 86.62 88 ALA A N 1
ATOM 649 C CA . ALA A 1 88 ? -14.731 -0.453 3.410 1.00 86.62 88 ALA A CA 1
ATOM 650 C C . ALA A 1 88 ? -13.518 -1.049 4.160 1.00 86.62 88 ALA A C 1
ATOM 652 O O . ALA A 1 88 ? -13.531 -2.239 4.472 1.00 86.62 88 ALA A O 1
ATOM 653 N N . LEU A 1 89 ? -12.515 -0.227 4.482 1.00 89.44 89 LEU A N 1
ATOM 654 C CA . LEU A 1 89 ? -11.328 -0.532 5.293 1.00 89.44 89 LEU A CA 1
ATOM 655 C C . LEU A 1 89 ? -11.267 0.469 6.445 1.00 89.44 89 LEU A C 1
ATOM 657 O O . LEU A 1 89 ? -11.750 1.596 6.198 1.00 89.44 89 LEU A O 1
#

Foldseek 3Di:
DDWEQAPQRWIFDWDQDQWKTFTWIAAPVGDIDGDGIDPDRPPSFTWPDWYADPQRQKIKTKTDFDPDPPTDGDIDIDIDGDNSVDDRD

pLDDT: mean 91.38, std 7.92, range [60.47, 98.25]

Sequence (89 aa):
DNICVSPRGGLVLCEDGGGTQFMRGLTQDGYIFDFVRAADPDDATEFAGACFSPDGGTLFFNTQGSTSRLGTERGGTFAIWGPWENGAL